Protein AF-A0A519X252-F1 (afdb_monomer)

Nearest PDB structures (foldseek):
  2byc-assembly2_B  TM=5.981E-01  e=2.303E-06  Cereibacter sphaeroides
  8qpe-assembly1_J  TM=6.336E-01  e=3.951E-04  Homo sapiens
  2ril-assembly1_A-2  TM=4.064E-01  e=1.631E-01  Shewanella loihica PV-4
  2dcl-assembly1_B-2  TM=4.138E-01  e=1.737E-01  Pyrococcus horikoshii
  1o51-assembly1_A  TM=5.390E-01  e=8.337E-01  Thermotoga maritima

Sequence (147 aa):
MLYYTVYLSDASSALNQEKNDILLDQLRLGDQGHDLSGMIACIKGVSIKGLKGLCIQVIEGPKYAVQEAITILELDPYRECEWIYSGETVFRNFSGLNSAYEYINLDVYPALGQIFELNLEALKLNPGLGAKVLISFLKKFLKDADR

Mean predicted aligned error: 7.27 Å

Solvent-accessible surface area (backbone atoms only — not comparable to full-atom values): 8256 Å² total; per-residue (Å²): 107,44,21,35,37,29,34,35,31,71,30,39,70,46,72,75,43,99,44,58,57,76,63,51,58,51,55,51,59,34,68,67,75,55,66,36,24,20,40,36,40,37,38,49,46,78,50,98,92,40,76,42,23,41,29,44,39,37,43,30,21,40,44,67,50,47,51,50,52,48,52,59,52,70,66,38,91,89,52,61,71,50,78,39,33,73,47,77,46,96,73,69,94,39,72,94,28,50,62,40,80,43,80,47,56,31,92,82,41,59,83,57,61,60,63,84,67,59,60,61,67,64,27,53,74,40,24,74,59,35,38,51,53,52,51,58,54,56,60,67,70,57,79,70,79,89,119

Secondary structure (DSSP, 8-state):
-EEEEEEEEE-TTTTTSS-THHHHHHHHHHHTSS--EEEEEEEEEEETTEEEEEEEEEEEEEHHHHHHHHHHHHT-TT--EEEEEEEE-SS-SSTT-S-EEEEEETTT-GGGGGGGG--HHHHHHSHHHHHHHHHHHHHTTGGGTT-

Foldseek 3Di:
DKKKWKKKWWCQVVVVDVDCVVVVVQLVLLVPPQQKAWEKEKEWDADPVGTTIMMIIMIMHDPVSNVVVVVVQVPPPVIDMGTLDITDDPDDLGPPHSYHYHYDYCVVVVVCPCVVVDPSVVSNVPSVVVVVVSSVVRVVVCVPVPD

pLDDT: mean 78.24, std 14.82, range [32.22, 95.19]

Structure (mmCIF, N/CA/C/O backbone):
data_AF-A0A519X252-F1
#
_entry.id   AF-A0A519X252-F1
#
loop_
_atom_site.group_PDB
_atom_site.id
_atom_site.type_symbol
_atom_site.label_atom_id
_atom_site.label_alt_id
_atom_site.label_comp_id
_atom_site.label_asym_id
_atom_site.label_entity_id
_atom_site.label_seq_id
_atom_site.pdbx_PDB_ins_code
_atom_site.Cartn_x
_atom_site.Cartn_y
_atom_site.Cartn_z
_atom_site.occupancy
_atom_site.B_iso_or_equiv
_atom_site.auth_seq_id
_atom_site.auth_comp_id
_atom_site.auth_asym_id
_atom_site.auth_atom_id
_atom_site.pdbx_PDB_model_num
ATOM 1 N N . MET A 1 1 ? 14.451 -4.228 -14.517 1.00 85.94 1 MET A N 1
ATOM 2 C CA . MET A 1 1 ? 14.395 -5.010 -13.264 1.00 85.94 1 MET A CA 1
ATOM 3 C C . MET A 1 1 ? 13.110 -4.663 -12.546 1.00 85.94 1 MET A C 1
ATOM 5 O O . MET A 1 1 ? 12.808 -3.475 -12.439 1.00 85.94 1 MET A O 1
ATOM 9 N N . LEU A 1 2 ? 12.349 -5.680 -12.150 1.00 93.56 2 LEU A N 1
ATOM 10 C CA . LEU A 1 2 ? 11.051 -5.506 -11.512 1.00 93.56 2 LEU A CA 1
ATOM 11 C C . LEU A 1 2 ? 11.239 -5.244 -10.011 1.00 93.56 2 LEU A C 1
ATOM 13 O O . LEU A 1 2 ? 12.122 -5.810 -9.364 1.00 93.56 2 LEU A O 1
ATOM 17 N N . TYR A 1 3 ? 10.429 -4.340 -9.488 1.00 94.69 3 TYR A N 1
ATOM 18 C CA . TYR A 1 3 ? 10.493 -3.838 -8.127 1.00 94.69 3 TYR A CA 1
ATOM 19 C C . TYR A 1 3 ? 9.072 -3.685 -7.605 1.00 94.69 3 TYR A C 1
ATOM 21 O O . TYR A 1 3 ? 8.133 -3.523 -8.387 1.00 94.69 3 TYR A O 1
ATOM 29 N N . TYR A 1 4 ? 8.909 -3.730 -6.293 1.00 94.56 4 TYR A N 1
ATOM 30 C CA . TYR A 1 4 ? 7.643 -3.382 -5.677 1.00 94.56 4 TYR A CA 1
ATOM 31 C C . TYR A 1 4 ? 7.849 -2.708 -4.333 1.00 94.56 4 TYR A C 1
ATOM 33 O O . TYR A 1 4 ? 8.884 -2.877 -3.683 1.00 94.56 4 TYR A O 1
ATOM 41 N N . THR A 1 5 ? 6.836 -1.960 -3.926 1.00 94.50 5 THR A N 1
ATOM 42 C CA . THR A 1 5 ? 6.738 -1.382 -2.594 1.00 94.50 5 THR A CA 1
ATOM 43 C C . THR A 1 5 ? 5.381 -1.687 -1.978 1.00 94.50 5 THR A C 1
ATOM 45 O O . THR A 1 5 ? 4.387 -1.834 -2.691 1.00 94.50 5 THR A O 1
ATOM 48 N N . VAL A 1 6 ? 5.360 -1.818 -0.654 1.00 94.56 6 VAL A N 1
ATOM 49 C CA . VAL A 1 6 ? 4.164 -1.988 0.168 1.00 94.56 6 VAL A CA 1
ATOM 50 C C . VAL A 1 6 ? 4.201 -0.954 1.279 1.00 94.56 6 VAL A C 1
ATOM 52 O O . VAL A 1 6 ? 5.195 -0.861 2.007 1.00 94.56 6 VAL A O 1
ATOM 55 N N . TYR A 1 7 ? 3.110 -0.219 1.446 1.00 91.50 7 TYR A N 1
ATOM 56 C CA . TYR A 1 7 ? 2.978 0.768 2.509 1.00 91.50 7 TYR A CA 1
ATOM 57 C C . TYR A 1 7 ? 1.543 0.867 3.017 1.00 91.50 7 TYR A C 1
ATOM 59 O O . TYR A 1 7 ? 0.596 0.414 2.364 1.00 91.50 7 TYR A O 1
ATOM 67 N N . LEU A 1 8 ? 1.401 1.448 4.205 1.00 89.81 8 LEU A N 1
ATOM 68 C CA . LEU A 1 8 ? 0.113 1.860 4.746 1.00 89.81 8 LEU A CA 1
ATOM 69 C C . LEU A 1 8 ? 0.032 3.380 4.785 1.00 89.81 8 LEU A C 1
ATOM 71 O O . LEU A 1 8 ? 1.052 4.047 4.922 1.00 89.81 8 LEU A O 1
ATOM 75 N N . SER A 1 9 ? -1.171 3.927 4.705 1.00 85.56 9 SER A N 1
ATOM 76 C CA . SER A 1 9 ? -1.396 5.352 4.933 1.00 85.56 9 SER A CA 1
ATOM 77 C C . SER A 1 9 ? -2.653 5.577 5.758 1.00 85.56 9 SER A C 1
ATOM 79 O O . SER A 1 9 ? -3.639 4.842 5.622 1.00 85.56 9 SER A O 1
ATOM 81 N N . ASP A 1 10 ? -2.626 6.606 6.603 1.00 80.75 10 ASP A N 1
ATOM 82 C CA . ASP A 1 10 ? -3.821 7.055 7.311 1.00 80.75 10 ASP A CA 1
ATOM 83 C C . ASP A 1 10 ? -4.794 7.688 6.299 1.00 80.75 10 ASP A C 1
ATOM 85 O O . ASP A 1 10 ? -4.426 8.556 5.508 1.00 80.75 10 ASP A O 1
ATOM 89 N N . ALA A 1 11 ? -6.039 7.215 6.293 1.00 75.06 11 ALA A N 1
ATOM 90 C CA . ALA A 1 11 ? -7.108 7.745 5.446 1.00 75.06 11 ALA A CA 1
ATOM 91 C C . ALA A 1 11 ? -8.194 8.475 6.250 1.00 75.06 11 ALA A C 1
ATOM 93 O O . ALA A 1 11 ? -9.191 8.920 5.693 1.00 75.06 11 ALA A O 1
ATOM 94 N N . SER A 1 12 ? -8.037 8.609 7.564 1.00 73.81 12 SER A N 1
ATOM 95 C CA . SER A 1 12 ? -9.026 9.185 8.481 1.00 73.81 12 SER A CA 1
ATOM 96 C C . SER A 1 12 ? -9.396 10.622 8.103 1.00 73.81 12 SER A C 1
ATOM 98 O O . SER A 1 12 ? -10.569 10.990 8.169 1.00 73.81 12 SER A O 1
ATOM 100 N N . SER A 1 13 ? -8.424 11.426 7.660 1.00 64.19 13 SER A N 1
ATOM 101 C CA . SER A 1 13 ? -8.645 12.798 7.178 1.00 64.19 13 SER A CA 1
ATOM 102 C C . SER A 1 13 ? -9.421 12.827 5.854 1.00 64.19 13 SER A C 1
ATOM 104 O O . SER A 1 13 ? -10.398 13.568 5.731 1.00 64.19 13 SER A O 1
ATOM 106 N N . ALA A 1 14 ? -9.046 11.971 4.901 1.00 60.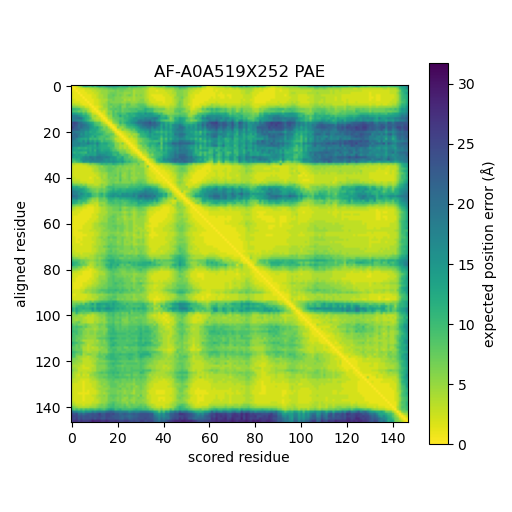78 14 ALA A N 1
ATOM 107 C CA . ALA A 1 14 ? -9.702 11.832 3.601 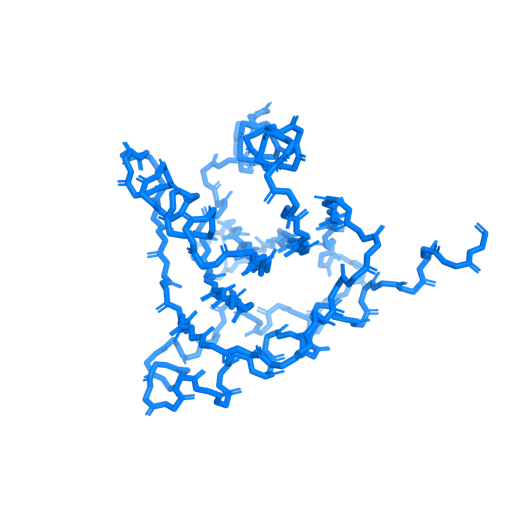1.00 60.78 14 ALA A CA 1
ATOM 108 C C . ALA A 1 14 ? -11.119 11.243 3.692 1.00 60.78 14 ALA A C 1
ATOM 110 O O . ALA A 1 14 ? -11.939 11.490 2.821 1.00 60.78 14 ALA A O 1
ATOM 111 N N . LEU A 1 15 ? -11.437 10.501 4.756 1.00 60.00 15 LEU A N 1
ATOM 112 C CA . LEU A 1 15 ? -12.774 9.946 4.997 1.00 60.00 15 LEU A CA 1
ATOM 113 C C . LEU A 1 15 ? -13.740 10.929 5.684 1.00 60.00 15 LEU A C 1
ATOM 115 O O . LEU A 1 15 ? -14.940 10.642 5.742 1.00 60.00 15 LEU A O 1
ATOM 119 N N . ASN A 1 16 ? -13.222 12.039 6.227 1.00 54.59 16 A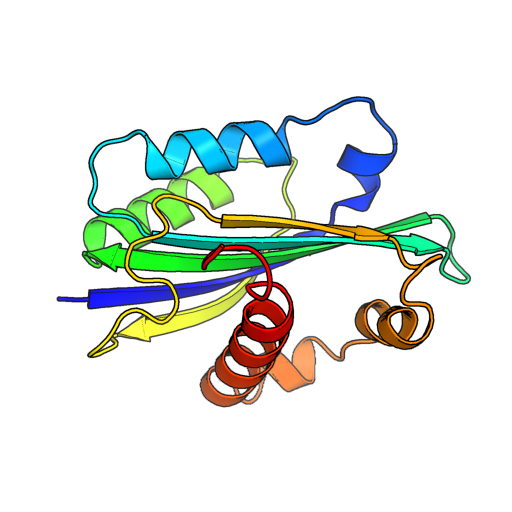SN A N 1
ATOM 120 C CA . ASN A 1 16 ? -13.994 13.110 6.870 1.00 54.59 16 ASN A CA 1
ATOM 121 C C . ASN A 1 16 ? -14.355 14.256 5.914 1.00 54.59 16 ASN A C 1
ATOM 123 O O . ASN A 1 16 ? -15.284 15.012 6.187 1.00 54.59 16 ASN A O 1
ATOM 127 N N . GLN A 1 17 ? -13.629 14.401 4.810 1.00 46.94 17 GLN A N 1
ATOM 128 C CA . GLN A 1 17 ? -13.984 15.305 3.718 1.00 46.94 17 GLN A CA 1
ATOM 129 C C . GLN A 1 17 ? -14.502 14.452 2.552 1.00 46.94 17 GLN A C 1
ATOM 131 O O . GLN A 1 17 ? -14.079 13.313 2.403 1.00 46.94 17 GLN A O 1
ATOM 136 N N . GLU A 1 18 ? -15.367 14.972 1.679 1.00 46.28 18 GLU A N 1
ATOM 137 C CA . GLU A 1 18 ? -15.673 14.358 0.365 1.00 46.28 18 GLU A CA 1
ATOM 138 C C . GLU A 1 18 ? -14.438 14.342 -0.572 1.00 46.28 18 GLU A C 1
ATOM 140 O O . GLU A 1 18 ? -14.542 14.466 -1.790 1.00 46.28 18 GLU A O 1
ATOM 145 N N . LYS A 1 19 ? -13.228 14.245 -0.018 1.00 45.12 19 LYS A N 1
ATOM 146 C CA . LYS A 1 19 ? -11.975 14.271 -0.750 1.00 45.12 19 LYS A CA 1
ATOM 147 C C . LYS A 1 19 ? -11.548 12.854 -1.064 1.00 45.12 19 LYS A C 1
ATOM 149 O O . LYS A 1 19 ? -10.698 12.256 -0.410 1.00 45.12 19 LYS A O 1
ATOM 154 N N . ASN A 1 20 ? -12.080 12.405 -2.191 1.00 50.88 20 ASN A N 1
ATOM 155 C CA . ASN A 1 20 ? -11.519 11.379 -3.062 1.00 50.88 20 ASN A CA 1
ATOM 156 C C . ASN A 1 20 ? -10.085 11.700 -3.555 1.00 50.88 20 ASN A C 1
ATOM 158 O O . ASN A 1 20 ? -9.640 11.095 -4.519 1.00 50.88 20 ASN A O 1
ATOM 162 N N . ASP A 1 21 ? -9.335 12.624 -2.952 1.00 50.78 21 ASP A N 1
ATOM 163 C CA . ASP A 1 21 ? -8.047 13.084 -3.487 1.00 50.78 21 ASP A CA 1
ATOM 164 C C . ASP A 1 21 ? -6.958 11.998 -3.367 1.00 50.78 21 ASP A C 1
ATOM 166 O O . ASP A 1 21 ? -6.217 11.767 -4.319 1.00 50.78 21 ASP A O 1
ATOM 170 N N . ILE A 1 22 ? -6.946 11.209 -2.277 1.00 52.19 22 ILE A N 1
ATOM 171 C CA . ILE A 1 22 ? -6.081 10.010 -2.165 1.00 52.19 22 ILE A CA 1
ATOM 172 C C . ILE A 1 22 ? -6.414 8.988 -3.265 1.00 52.19 22 ILE A C 1
ATOM 174 O O . ILE A 1 22 ? -5.519 8.383 -3.853 1.00 52.19 22 ILE A O 1
ATOM 178 N N . LEU A 1 23 ? -7.711 8.846 -3.540 1.00 53.62 23 LEU A N 1
ATOM 179 C CA . LEU A 1 23 ? -8.330 7.970 -4.535 1.00 53.62 23 LEU A CA 1
ATOM 180 C C . LEU A 1 23 ? -7.982 8.394 -5.980 1.00 53.62 23 LEU A C 1
ATOM 182 O O . LEU A 1 23 ? -7.723 7.552 -6.837 1.00 53.62 23 LEU A O 1
ATOM 186 N N . LEU A 1 24 ? -7.942 9.703 -6.241 1.00 53.47 24 LEU A N 1
ATOM 187 C CA . LEU A 1 24 ? -7.686 10.304 -7.553 1.00 53.47 24 LEU A CA 1
ATOM 188 C C . LEU A 1 24 ? -6.196 10.326 -7.913 1.00 53.47 24 LEU A C 1
ATOM 190 O O . LEU A 1 24 ? -5.855 10.118 -9.077 1.00 53.47 24 LEU A O 1
ATOM 194 N N . ASP A 1 25 ? -5.299 10.509 -6.944 1.00 56.09 25 ASP A N 1
ATOM 195 C CA . ASP A 1 25 ? -3.853 10.484 -7.203 1.00 56.09 25 ASP A CA 1
ATOM 196 C C . ASP A 1 25 ? -3.311 9.076 -7.497 1.00 56.09 25 ASP A C 1
ATOM 198 O O . ASP A 1 25 ? -2.272 8.923 -8.136 1.00 56.09 25 ASP A O 1
ATOM 202 N N . GLN A 1 26 ? -4.042 8.028 -7.114 1.00 53.00 26 GLN A N 1
ATOM 203 C CA . GLN A 1 26 ? -3.659 6.634 -7.367 1.00 53.00 26 GLN A CA 1
ATOM 204 C C . GLN A 1 26 ? -4.005 6.160 -8.775 1.00 53.00 26 GLN A C 1
ATOM 206 O O . GLN A 1 26 ? -3.197 5.469 -9.389 1.00 53.00 26 GLN A O 1
ATOM 211 N N . LEU A 1 27 ? -5.146 6.601 -9.314 1.00 51.97 27 LEU A N 1
ATOM 212 C CA . LEU A 1 27 ? -5.481 6.417 -10.729 1.00 51.97 27 LEU A CA 1
ATOM 213 C C . LEU A 1 27 ? -4.444 7.113 -11.629 1.00 51.97 27 LEU A C 1
ATOM 215 O O . LEU A 1 27 ? -4.013 6.557 -12.636 1.00 51.97 27 LEU A O 1
ATOM 219 N N . ARG A 1 28 ? -3.951 8.286 -11.204 1.00 56.16 28 ARG A N 1
ATOM 220 C CA . ARG A 1 28 ? -2.945 9.063 -11.945 1.00 56.16 28 ARG A CA 1
ATOM 221 C C . ARG A 1 28 ? -1.584 8.373 -12.061 1.00 56.16 28 ARG A C 1
ATOM 223 O O . ARG A 1 28 ? -0.923 8.567 -13.076 1.00 56.16 28 ARG A O 1
ATOM 230 N N . LEU A 1 29 ? -1.156 7.578 -11.072 1.00 58.97 29 LEU A N 1
ATOM 231 C CA . LEU A 1 29 ? 0.111 6.830 -11.148 1.00 58.97 29 LEU A CA 1
ATOM 232 C C . LEU A 1 29 ? 0.051 5.697 -12.190 1.00 58.97 29 LEU A C 1
ATOM 234 O O . LEU A 1 29 ? 1.038 5.458 -12.884 1.00 58.97 29 LEU A O 1
ATOM 238 N N . GLY A 1 30 ? -1.102 5.034 -12.337 1.00 51.31 30 GLY A N 1
ATOM 239 C CA . GLY A 1 30 ? -1.332 4.024 -13.379 1.00 51.31 30 GLY A CA 1
ATOM 240 C C . GLY A 1 30 ? -1.433 4.613 -14.793 1.00 51.31 30 GLY A C 1
ATOM 241 O O . GLY A 1 30 ? -0.998 3.983 -15.757 1.00 51.31 30 GLY A O 1
ATOM 242 N N . ASP A 1 31 ? -1.933 5.845 -14.916 1.00 54.19 31 ASP A N 1
ATOM 243 C CA . ASP A 1 31 ? -2.162 6.521 -16.202 1.00 54.19 31 ASP A CA 1
ATOM 244 C C . ASP A 1 31 ? -0.896 7.129 -16.841 1.00 54.19 31 ASP A C 1
ATOM 246 O O . ASP A 1 31 ? -0.914 7.509 -18.012 1.00 54.19 31 ASP A O 1
ATOM 250 N N . GLN A 1 32 ? 0.233 7.195 -16.124 1.00 56.75 32 GLN A N 1
ATOM 251 C CA . GLN A 1 32 ? 1.470 7.822 -16.626 1.00 56.75 32 GLN A CA 1
ATOM 252 C C . GLN A 1 32 ? 2.282 6.942 -17.602 1.00 56.75 32 GLN A C 1
ATOM 254 O O . GLN A 1 32 ? 3.413 7.269 -17.949 1.00 56.75 32 GLN A O 1
ATOM 259 N N . GLY A 1 33 ? 1.743 5.811 -18.072 1.00 58.28 33 GLY A N 1
ATOM 260 C CA . GLY A 1 33 ? 2.397 4.981 -19.097 1.00 58.28 33 GLY A CA 1
ATOM 261 C C . GLY 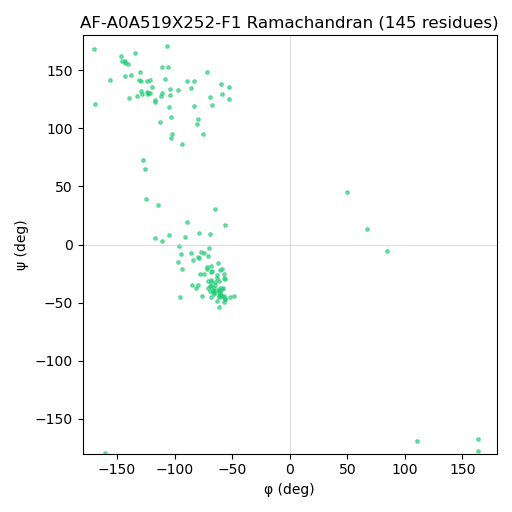A 1 33 ? 3.692 4.288 -18.644 1.00 58.28 33 GLY A C 1
ATOM 262 O O . GLY A 1 33 ? 4.429 3.753 -19.471 1.00 58.28 33 GLY A O 1
ATOM 263 N N . HIS A 1 34 ? 3.976 4.262 -17.339 1.00 67.75 34 HIS A N 1
ATOM 264 C CA . HIS A 1 34 ? 5.226 3.751 -16.767 1.00 67.75 34 HIS A CA 1
ATOM 265 C C . HIS A 1 34 ? 5.225 2.246 -16.430 1.00 67.75 34 HIS A C 1
ATOM 267 O O . HIS A 1 34 ? 6.077 1.791 -15.667 1.00 67.75 34 HIS A O 1
ATOM 273 N N . ASP A 1 35 ? 4.307 1.460 -17.010 1.00 83.44 35 ASP A N 1
ATOM 274 C CA . ASP A 1 35 ? 4.146 0.021 -16.721 1.00 83.44 35 ASP A CA 1
ATOM 275 C C . ASP A 1 35 ? 4.069 -0.243 -15.200 1.00 83.44 35 ASP A C 1
ATOM 277 O O . ASP A 1 35 ? 4.739 -1.116 -14.636 1.00 83.44 35 ASP A O 1
ATOM 281 N N . LEU A 1 36 ? 3.284 0.576 -14.500 1.00 86.75 36 LEU A N 1
ATOM 282 C CA . LEU A 1 36 ? 2.968 0.370 -13.093 1.00 86.75 36 LEU A CA 1
ATOM 283 C C . LEU A 1 36 ? 1.716 -0.499 -12.980 1.00 86.75 36 LEU A C 1
ATOM 285 O O . LEU A 1 36 ? 0.770 -0.374 -13.750 1.00 86.75 36 LEU A O 1
ATOM 289 N N . SER A 1 37 ? 1.731 -1.399 -12.009 1.00 87.75 37 SER A N 1
ATOM 290 C CA . SER A 1 37 ? 0.569 -2.173 -11.595 1.00 87.75 37 SER A CA 1
ATOM 291 C C . SER A 1 37 ? 0.492 -2.167 -10.083 1.00 87.75 37 SER A C 1
ATOM 293 O O . SER A 1 37 ? 1.467 -1.853 -9.399 1.00 87.75 37 SER A O 1
ATOM 295 N N . GLY A 1 38 ? -0.645 -2.553 -9.532 1.00 88.12 38 GLY A N 1
ATOM 296 C CA . GLY A 1 38 ? -0.772 -2.570 -8.089 1.00 88.12 38 GLY A CA 1
ATOM 297 C C . GLY A 1 38 ? -2.201 -2.637 -7.624 1.00 88.12 38 GLY A C 1
ATOM 298 O O . GLY A 1 38 ? -3.146 -2.706 -8.411 1.00 88.12 38 GLY A O 1
ATOM 299 N N . MET A 1 39 ? -2.333 -2.606 -6.309 1.00 87.31 39 MET A N 1
ATOM 300 C CA . MET A 1 39 ? -3.624 -2.599 -5.659 1.00 87.31 39 MET A CA 1
ATOM 301 C C . MET A 1 39 ? -3.575 -1.720 -4.429 1.00 87.31 39 MET A C 1
ATOM 303 O O . MET A 1 39 ? -2.586 -1.703 -3.693 1.00 87.31 39 MET A O 1
ATOM 307 N N . ILE A 1 40 ? -4.688 -1.056 -4.183 1.00 86.19 40 ILE A N 1
ATOM 308 C CA . ILE A 1 40 ? -4.981 -0.434 -2.914 1.00 86.19 40 ILE A CA 1
ATOM 309 C C . ILE A 1 40 ? -6.300 -0.954 -2.362 1.00 86.19 40 ILE A C 1
ATOM 311 O O . ILE A 1 40 ? -7.270 -1.133 -3.094 1.00 86.19 40 ILE A O 1
ATOM 315 N N . ALA A 1 41 ? -6.334 -1.157 -1.050 1.00 86.06 41 ALA A N 1
ATOM 316 C CA . ALA A 1 41 ? -7.580 -1.292 -0.320 1.00 86.06 41 ALA A CA 1
ATOM 317 C C . ALA A 1 41 ? -7.646 -0.255 0.798 1.00 86.06 41 ALA A C 1
ATOM 319 O O . ALA A 1 41 ? -6.714 -0.150 1.598 1.00 86.06 41 ALA A O 1
ATOM 320 N N . CYS A 1 42 ? -8.754 0.477 0.868 1.00 85.00 42 CYS A N 1
ATOM 321 C CA . CYS A 1 42 ? -9.025 1.446 1.923 1.00 85.00 42 CYS A CA 1
ATOM 322 C C . CYS A 1 42 ? -10.167 0.957 2.812 1.00 85.00 42 CYS A C 1
ATOM 324 O O . CYS A 1 42 ? -11.231 0.564 2.338 1.00 85.00 42 CYS A O 1
ATOM 326 N N . ILE A 1 43 ? -9.935 0.989 4.120 1.00 84.50 43 ILE A N 1
ATOM 327 C CA . ILE A 1 43 ? -10.816 0.445 5.149 1.00 84.50 43 ILE A CA 1
ATOM 328 C C . ILE A 1 43 ? -11.277 1.603 6.023 1.00 84.50 43 ILE A C 1
ATOM 330 O O . ILE A 1 43 ? -10.453 2.305 6.616 1.00 84.50 43 ILE A O 1
ATOM 334 N N . LYS A 1 44 ? -12.595 1.793 6.120 1.00 79.44 44 LYS A N 1
ATOM 335 C CA . LYS A 1 44 ? -13.214 2.775 7.019 1.00 79.44 44 LYS A CA 1
ATOM 336 C C . LYS A 1 44 ? -13.817 2.067 8.218 1.00 79.44 44 LYS A C 1
ATOM 338 O O . LYS A 1 44 ? -14.557 1.101 8.060 1.00 79.44 44 LYS A O 1
ATOM 343 N N . GLY A 1 45 ? -13.568 2.598 9.408 1.00 72.81 45 GLY A N 1
ATOM 344 C CA . GLY A 1 45 ? -14.170 2.070 10.620 1.00 72.81 45 GLY A CA 1
ATOM 345 C C . GLY A 1 45 ? -14.166 3.021 11.794 1.00 72.81 45 GLY A C 1
ATOM 346 O O . GLY A 1 45 ? -13.680 4.145 11.717 1.00 72.81 45 GLY A O 1
ATOM 347 N N . VAL A 1 46 ? -14.701 2.540 12.909 1.00 67.12 46 VAL A N 1
ATOM 348 C CA . VAL A 1 46 ? -14.728 3.267 14.176 1.00 67.12 46 VAL A CA 1
ATOM 349 C C . VAL A 1 46 ? -13.802 2.549 15.151 1.00 67.12 46 VAL A C 1
ATOM 351 O O . VAL A 1 46 ? -13.910 1.344 15.350 1.00 67.12 46 VAL A O 1
ATOM 354 N N . SER A 1 47 ? -12.877 3.291 15.749 1.00 65.19 47 SER A N 1
ATOM 355 C CA . SER A 1 47 ? -12.052 2.837 16.869 1.00 65.19 47 SER A CA 1
ATOM 356 C C . SER A 1 47 ? -12.505 3.509 18.166 1.00 65.19 47 SER A C 1
ATOM 358 O O . SER A 1 47 ? -13.255 4.484 18.139 1.00 65.19 47 SER A O 1
ATOM 360 N N . ILE A 1 48 ? -11.977 3.065 19.312 1.00 59.47 48 ILE A N 1
ATOM 361 C CA . ILE A 1 48 ? -12.233 3.703 20.620 1.00 59.47 48 ILE A CA 1
ATOM 362 C C . ILE A 1 48 ? -11.827 5.192 20.612 1.00 59.47 48 ILE A C 1
ATOM 364 O O . ILE A 1 48 ? -12.385 5.997 21.351 1.00 59.47 48 ILE A O 1
ATOM 368 N N . LYS A 1 49 ? -10.880 5.579 19.745 1.00 62.19 49 LYS A N 1
ATOM 369 C CA . LYS A 1 49 ? -10.401 6.960 19.584 1.00 62.19 49 LYS A CA 1
ATOM 370 C C . LYS A 1 49 ? -11.169 7.766 18.519 1.00 62.19 49 LYS A C 1
ATOM 372 O O . LYS A 1 49 ? -10.762 8.881 18.219 1.00 62.19 49 LYS A O 1
ATOM 377 N N . GLY A 1 50 ? -12.248 7.222 17.950 1.00 68.31 50 GLY A N 1
ATOM 378 C CA . GLY A 1 50 ? -13.036 7.852 16.885 1.00 68.31 50 GLY A CA 1
ATOM 379 C C . GLY A 1 50 ? -12.905 7.152 15.530 1.00 68.31 50 GLY A C 1
ATOM 380 O O . GLY A 1 50 ? -12.375 6.038 15.442 1.00 68.31 50 GLY A O 1
ATOM 381 N N . LEU A 1 51 ? -13.417 7.803 14.479 1.00 67.31 51 LEU A N 1
ATOM 382 C CA . LEU A 1 51 ? -13.352 7.313 13.100 1.00 67.31 51 LEU A CA 1
ATOM 383 C C . LEU A 1 51 ? -11.889 7.122 12.673 1.00 67.31 51 LEU A C 1
ATOM 385 O O . LEU A 1 51 ? -11.080 8.035 12.819 1.00 67.31 51 LEU A O 1
ATOM 389 N N . LYS A 1 52 ? -11.576 5.943 12.136 1.00 77.44 52 LYS A N 1
ATOM 390 C CA . LYS A 1 52 ? -10.279 5.609 11.554 1.00 77.44 52 LYS A CA 1
ATOM 391 C C . LYS A 1 52 ? -10.419 5.192 10.098 1.00 77.44 52 LYS A C 1
ATOM 393 O O . LYS A 1 52 ? -11.345 4.470 9.723 1.00 77.44 52 LYS A O 1
ATOM 398 N N . GLY A 1 53 ? -9.453 5.626 9.304 1.00 80.81 53 GLY A N 1
ATOM 399 C CA . GLY A 1 53 ? -9.206 5.167 7.951 1.00 80.81 53 GLY A CA 1
ATOM 400 C C . GLY A 1 53 ? -7.818 4.573 7.839 1.00 80.81 53 GLY A C 1
ATOM 401 O O . GLY A 1 53 ? -6.856 5.162 8.320 1.00 80.81 53 GLY A O 1
ATOM 402 N N . LEU A 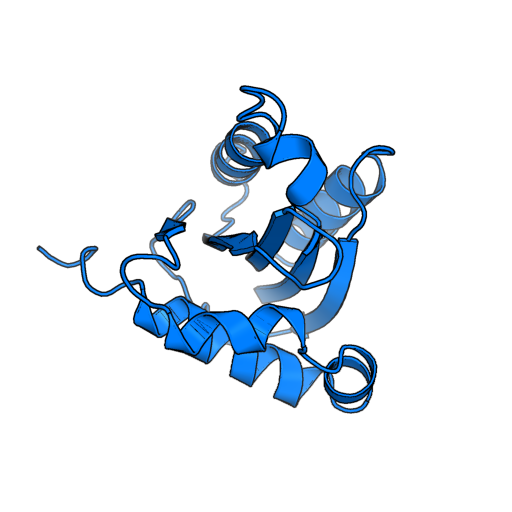1 54 ? -7.713 3.431 7.175 1.00 86.06 54 LEU A N 1
ATOM 403 C CA . LEU A 1 54 ? -6.433 2.823 6.841 1.00 86.06 54 LEU A CA 1
ATOM 404 C C . LEU A 1 54 ? -6.470 2.414 5.381 1.00 86.06 54 LEU A C 1
ATOM 406 O O . LEU A 1 54 ? -7.375 1.683 4.982 1.00 86.06 54 LEU A O 1
ATOM 410 N N . CYS A 1 55 ? -5.480 2.834 4.608 1.00 86.75 55 CYS A N 1
ATOM 411 C CA . CYS A 1 55 ? -5.249 2.262 3.294 1.00 86.75 55 CYS A CA 1
ATOM 412 C C . CYS A 1 55 ? -3.986 1.404 3.301 1.00 86.75 55 CYS A C 1
ATOM 414 O O . CYS A 1 55 ? -2.998 1.737 3.951 1.00 86.75 55 CYS A O 1
ATOM 416 N N . ILE A 1 56 ? -4.034 0.294 2.571 1.00 89.88 56 ILE A N 1
ATOM 417 C CA . ILE A 1 56 ? -2.898 -0.589 2.306 1.00 89.88 56 ILE A CA 1
ATOM 418 C C . ILE A 1 56 ? -2.673 -0.564 0.807 1.00 89.88 56 ILE A C 1
ATOM 420 O O . ILE A 1 56 ? -3.595 -0.886 0.057 1.00 89.88 56 ILE A O 1
ATOM 424 N N . GLN A 1 57 ? -1.464 -0.221 0.376 1.00 89.25 57 GLN A N 1
ATOM 425 C CA . GLN A 1 57 ? -1.149 -0.083 -1.037 1.00 89.25 57 GLN A CA 1
ATOM 426 C C . GLN A 1 57 ? 0.099 -0.872 -1.423 1.00 89.25 57 GLN A C 1
ATOM 428 O O . GLN A 1 57 ? 1.087 -0.927 -0.688 1.00 89.25 57 GLN A O 1
ATOM 433 N N . VAL A 1 58 ? 0.032 -1.477 -2.608 1.00 92.25 58 VAL A N 1
ATOM 434 C CA . VAL A 1 58 ? 1.143 -2.138 -3.288 1.00 92.25 58 VAL A CA 1
ATOM 435 C C . VAL A 1 58 ? 1.314 -1.500 -4.657 1.00 92.25 58 VAL A C 1
ATOM 437 O O . VAL A 1 58 ? 0.344 -1.391 -5.405 1.00 92.25 58 VAL A O 1
ATOM 440 N N . ILE A 1 59 ? 2.545 -1.114 -4.987 1.00 90.69 59 ILE A N 1
ATOM 441 C CA . ILE A 1 59 ? 2.930 -0.607 -6.309 1.00 90.69 59 ILE A CA 1
ATOM 442 C C . ILE A 1 59 ? 4.034 -1.511 -6.842 1.00 90.69 59 ILE A C 1
ATOM 444 O O . ILE A 1 59 ? 5.009 -1.776 -6.143 1.00 90.69 59 ILE A O 1
ATOM 448 N N . GLU A 1 60 ? 3.885 -1.984 -8.072 1.00 91.56 60 GLU A N 1
ATOM 449 C CA . GLU A 1 60 ? 4.792 -2.909 -8.739 1.00 91.56 60 GLU A CA 1
ATOM 450 C C . GLU A 1 60 ? 5.139 -2.378 -10.127 1.00 91.56 60 GLU A C 1
ATOM 452 O O . GLU A 1 60 ? 4.285 -1.856 -10.840 1.00 91.56 60 GLU A O 1
ATOM 457 N N . GLY A 1 61 ? 6.388 -2.539 -10.545 1.00 92.00 61 GLY A N 1
ATOM 458 C CA . GLY A 1 61 ? 6.804 -2.110 -11.873 1.00 92.00 61 GLY A CA 1
ATOM 459 C C . GLY A 1 61 ? 8.309 -2.012 -12.042 1.00 92.00 61 GLY A C 1
ATOM 460 O O . GLY A 1 61 ? 9.072 -2.523 -11.212 1.00 92.00 61 GLY A O 1
ATOM 461 N N . PRO A 1 62 ? 8.773 -1.390 -13.136 1.00 92.38 62 PRO A N 1
ATOM 462 C CA . PRO A 1 62 ? 10.178 -1.061 -13.291 1.00 92.38 62 PRO A CA 1
ATOM 463 C C . PRO A 1 62 ? 10.684 -0.277 -12.076 1.00 92.38 62 PRO A C 1
ATOM 465 O O . PRO A 1 62 ? 10.029 0.656 -11.619 1.00 92.38 62 PRO A O 1
ATOM 468 N N . LYS A 1 63 ? 11.870 -0.631 -11.563 1.00 93.56 63 LYS A N 1
ATOM 469 C CA . LYS A 1 63 ? 12.446 0.002 -10.361 1.00 93.56 63 LYS A CA 1
ATOM 470 C C . LYS A 1 63 ? 12.412 1.532 -10.392 1.00 93.56 63 LYS A C 1
ATOM 472 O O . LYS A 1 63 ? 12.034 2.129 -9.393 1.00 93.56 63 LYS A O 1
ATOM 477 N N . TYR A 1 64 ? 12.766 2.142 -11.524 1.00 91.56 64 TYR A N 1
ATOM 478 C CA . TYR A 1 64 ? 12.758 3.6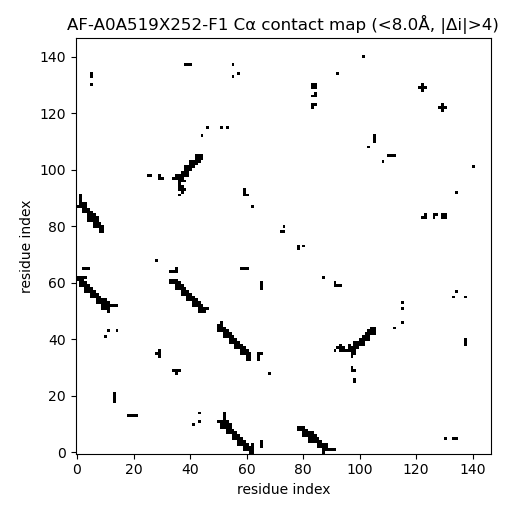00 -11.666 1.00 91.56 64 TYR A CA 1
ATOM 479 C C . TYR A 1 64 ? 11.351 4.185 -11.473 1.00 91.56 64 TYR A C 1
ATOM 481 O O . TYR A 1 64 ? 11.201 5.152 -10.742 1.00 91.56 64 TYR A O 1
ATOM 489 N N . ALA A 1 65 ? 10.326 3.552 -12.051 1.00 89.19 65 ALA A N 1
ATOM 490 C CA . ALA A 1 65 ? 8.946 4.020 -11.992 1.00 89.19 65 ALA A CA 1
ATOM 491 C C . ALA A 1 65 ? 8.367 3.882 -10.580 1.00 89.19 65 ALA A C 1
ATOM 493 O O . ALA A 1 65 ? 7.682 4.774 -10.091 1.00 89.19 65 ALA A O 1
ATOM 494 N N . VAL A 1 66 ? 8.682 2.780 -9.889 1.00 90.25 66 VAL A N 1
ATOM 495 C CA . VAL A 1 66 ? 8.263 2.598 -8.492 1.00 90.25 66 VAL A CA 1
ATOM 496 C C . VAL A 1 66 ? 8.958 3.613 -7.581 1.00 90.25 66 VAL A C 1
ATOM 498 O O . VAL A 1 66 ? 8.319 4.168 -6.697 1.00 90.25 66 VAL A O 1
ATOM 501 N N . GLN A 1 67 ? 10.248 3.888 -7.794 1.00 90.81 67 GLN A N 1
ATOM 502 C CA . GLN A 1 67 ? 10.982 4.896 -7.019 1.00 90.81 67 GLN A CA 1
ATOM 503 C C . GLN A 1 67 ? 10.458 6.314 -7.262 1.00 90.81 67 GLN A C 1
ATOM 505 O O . GLN A 1 67 ? 10.306 7.068 -6.309 1.00 90.81 67 GLN A O 1
ATOM 510 N N . GLU A 1 68 ? 10.138 6.654 -8.508 1.00 87.62 68 GLU A N 1
ATOM 511 C CA . GLU A 1 68 ? 9.506 7.926 -8.856 1.00 87.62 68 GLU A CA 1
ATOM 512 C C . GLU A 1 68 ? 8.141 8.074 -8.176 1.00 87.62 68 GLU A C 1
ATOM 514 O O . GLU A 1 68 ? 7.886 9.092 -7.536 1.00 87.62 68 GLU A O 1
ATOM 519 N N . ALA A 1 69 ? 7.307 7.028 -8.206 1.00 85.38 69 ALA A N 1
ATOM 520 C CA . ALA A 1 69 ? 6.037 7.017 -7.488 1.00 85.38 69 ALA A CA 1
ATOM 521 C C . ALA A 1 69 ? 6.233 7.246 -5.979 1.00 85.38 69 ALA A C 1
ATOM 523 O O . ALA A 1 69 ? 5.536 8.071 -5.399 1.00 85.38 69 ALA A O 1
ATOM 524 N N . ILE A 1 70 ? 7.208 6.579 -5.350 1.00 87.31 70 ILE A N 1
ATOM 525 C CA . ILE A 1 70 ? 7.549 6.799 -3.934 1.00 87.31 70 ILE A CA 1
ATOM 526 C C . ILE A 1 70 ? 7.901 8.269 -3.685 1.00 87.31 70 ILE A C 1
ATOM 528 O O . ILE A 1 70 ? 7.329 8.882 -2.791 1.00 87.31 70 ILE A O 1
ATOM 532 N N . THR A 1 71 ? 8.785 8.856 -4.498 1.00 86.31 71 TH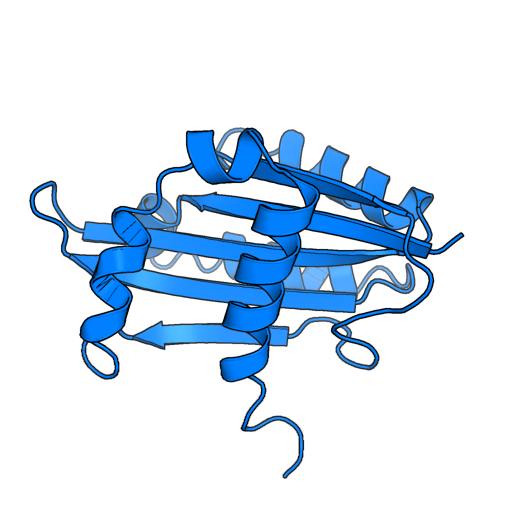R A N 1
ATOM 533 C CA . THR A 1 71 ? 9.192 10.260 -4.342 1.00 86.31 71 THR A CA 1
ATOM 534 C C . THR A 1 71 ? 8.008 11.217 -4.456 1.00 86.31 71 THR A C 1
ATOM 536 O O . THR A 1 71 ? 7.887 12.130 -3.647 1.00 86.31 71 THR A O 1
ATOM 539 N N . ILE A 1 72 ? 7.107 11.006 -5.419 1.00 82.06 72 ILE A N 1
ATOM 540 C CA . ILE A 1 72 ? 5.894 11.826 -5.564 1.00 82.06 72 ILE A CA 1
ATOM 541 C C . ILE A 1 72 ? 5.017 11.725 -4.310 1.00 82.06 72 ILE A C 1
ATOM 543 O O . ILE A 1 72 ? 4.516 12.738 -3.829 1.00 82.06 72 ILE A O 1
ATOM 547 N N . LEU A 1 73 ? 4.857 10.518 -3.764 1.00 80.25 73 LEU A N 1
ATOM 548 C CA . LEU A 1 73 ? 4.042 10.274 -2.573 1.00 80.25 73 LEU A CA 1
ATOM 549 C C . LEU A 1 73 ? 4.652 10.882 -1.303 1.00 80.25 73 LEU A C 1
ATOM 551 O O . LEU A 1 73 ? 3.912 11.366 -0.456 1.00 80.25 73 LEU A O 1
ATOM 555 N N . GLU A 1 74 ? 5.979 10.881 -1.173 1.00 82.50 74 GLU A N 1
ATOM 556 C CA . GLU A 1 74 ? 6.696 11.499 -0.046 1.00 82.50 74 GLU A CA 1
ATOM 557 C C . GLU A 1 74 ? 6.676 13.034 -0.088 1.00 82.50 74 GLU A C 1
ATOM 559 O O . GLU A 1 74 ? 6.865 13.683 0.941 1.00 82.50 74 GLU A O 1
ATOM 564 N N . LEU A 1 75 ? 6.444 13.627 -1.263 1.00 80.06 75 LEU A N 1
ATOM 565 C CA . LEU A 1 75 ? 6.315 15.076 -1.423 1.00 80.06 75 LEU A CA 1
ATOM 566 C C . LEU A 1 75 ? 4.939 15.612 -1.006 1.00 80.06 75 LEU A C 1
ATOM 568 O O . LEU A 1 75 ? 4.797 16.829 -0.900 1.00 80.06 75 LEU A O 1
ATOM 572 N N . ASP A 1 76 ? 3.945 14.749 -0.776 1.00 72.44 76 ASP A N 1
ATOM 573 C CA . ASP A 1 76 ? 2.620 15.143 -0.290 1.00 72.44 76 ASP A CA 1
ATOM 574 C C . ASP A 1 76 ? 2.656 15.359 1.238 1.00 72.44 76 ASP A C 1
ATOM 576 O O . ASP A 1 76 ? 2.653 14.391 2.004 1.00 72.44 76 ASP A O 1
ATOM 580 N N . PRO A 1 77 ? 2.662 16.617 1.726 1.00 65.31 77 PRO A N 1
ATOM 581 C CA . PRO A 1 77 ? 2.797 16.908 3.152 1.00 65.31 77 PRO A CA 1
ATOM 582 C C . PRO A 1 77 ? 1.549 16.530 3.962 1.00 65.31 77 PRO A C 1
ATOM 584 O O . PRO A 1 77 ? 1.581 16.586 5.190 1.00 65.31 77 PRO A O 1
ATOM 587 N N . TYR A 1 78 ? 0.441 16.188 3.299 1.00 66.75 78 TYR A N 1
ATOM 588 C CA . TYR A 1 78 ? -0.802 15.777 3.945 1.00 66.75 78 TYR A CA 1
ATOM 589 C C . TYR A 1 78 ? -0.937 14.255 4.047 1.00 66.75 78 TYR A C 1
ATOM 591 O O . TYR A 1 78 ? -1.931 13.768 4.592 1.00 66.75 78 TYR A O 1
ATOM 599 N N . ARG A 1 79 ? 0.048 13.506 3.535 1.00 71.38 79 ARG A N 1
ATOM 600 C CA . ARG A 1 79 ? 0.024 12.050 3.476 1.00 71.38 79 ARG A CA 1
ATOM 601 C C . ARG A 1 79 ? 1.074 11.448 4.403 1.00 71.38 79 ARG A C 1
ATOM 603 O O . ARG A 1 79 ? 2.258 11.389 4.088 1.00 71.38 79 ARG A O 1
ATOM 610 N N . GLU A 1 80 ? 0.621 10.906 5.528 1.00 76.31 80 GLU A N 1
ATOM 611 C CA . GLU A 1 80 ? 1.463 10.060 6.375 1.00 76.31 80 GLU A CA 1
ATOM 612 C C . GLU A 1 80 ? 1.526 8.644 5.781 1.00 76.31 80 GLU A C 1
ATOM 614 O O . GLU A 1 80 ? 0.536 7.906 5.791 1.00 76.31 80 GLU A O 1
ATOM 619 N N . CYS A 1 81 ? 2.688 8.287 5.223 1.00 82.94 81 CYS A N 1
ATOM 620 C CA . CYS A 1 81 ? 2.971 6.956 4.687 1.00 82.94 81 CYS A CA 1
ATOM 621 C C . CYS A 1 81 ? 3.877 6.161 5.630 1.00 82.94 81 CYS A C 1
ATOM 623 O O . CYS A 1 81 ? 4.975 6.584 5.983 1.00 82.94 81 CYS A O 1
ATOM 625 N N . GLU A 1 82 ? 3.446 4.949 5.948 1.00 89.62 82 GLU A N 1
ATOM 626 C CA . GLU A 1 82 ? 4.202 3.949 6.685 1.00 89.62 82 GLU A CA 1
ATOM 627 C C . GLU A 1 82 ? 4.727 2.892 5.712 1.00 89.62 82 GLU A C 1
ATOM 629 O O . GLU A 1 82 ? 4.057 1.902 5.400 1.00 89.62 82 GLU A O 1
ATOM 634 N N . TRP A 1 83 ? 5.940 3.117 5.204 1.00 91.19 83 TRP A N 1
ATOM 635 C CA . TRP A 1 83 ? 6.617 2.199 4.291 1.00 91.19 83 TRP A CA 1
ATOM 636 C C . TRP A 1 83 ? 6.988 0.896 5.006 1.00 91.19 83 TRP A C 1
ATOM 638 O O . TRP A 1 83 ? 7.750 0.894 5.975 1.00 91.19 83 TRP A O 1
ATOM 648 N N . ILE A 1 84 ? 6.461 -0.230 4.521 1.00 94.44 84 ILE A N 1
ATOM 649 C CA . ILE A 1 84 ? 6.707 -1.555 5.110 1.00 94.44 84 ILE A CA 1
ATOM 650 C C . ILE A 1 84 ? 7.847 -2.263 4.405 1.00 94.44 84 ILE A C 1
ATOM 652 O O . ILE A 1 84 ? 8.700 -2.863 5.054 1.00 94.44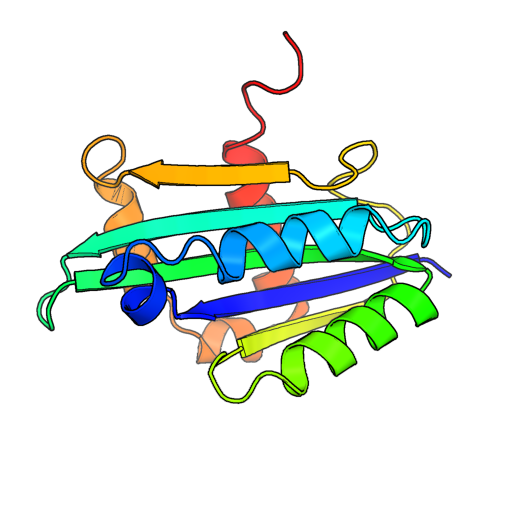 84 ILE A O 1
ATOM 656 N N . TYR A 1 85 ? 7.853 -2.228 3.076 1.00 95.19 85 TYR A N 1
ATOM 657 C CA . TYR A 1 85 ? 8.855 -2.923 2.285 1.00 95.19 85 TYR A CA 1
ATOM 658 C C . TYR A 1 85 ? 9.007 -2.283 0.918 1.00 95.19 85 TYR A C 1
ATOM 660 O O . TYR A 1 85 ? 8.013 -1.949 0.285 1.00 95.19 85 TYR A O 1
ATOM 668 N N . SER A 1 86 ? 10.245 -2.220 0.440 1.00 94.75 86 SER A N 1
ATOM 669 C CA . SER A 1 86 ? 10.581 -1.884 -0.938 1.00 94.75 86 SER A CA 1
ATOM 670 C C . SER A 1 86 ? 11.711 -2.798 -1.389 1.00 94.75 86 SER A C 1
ATOM 672 O O . SER A 1 86 ? 12.743 -2.891 -0.721 1.00 94.75 86 SER A O 1
ATOM 674 N N . GLY A 1 87 ? 11.531 -3.504 -2.502 1.00 94.56 87 GLY A N 1
ATOM 675 C CA . GLY A 1 87 ? 12.512 -4.492 -2.928 1.00 94.56 87 GLY A CA 1
ATOM 676 C C . GLY A 1 87 ? 12.295 -5.052 -4.321 1.00 94.56 87 GLY A C 1
ATOM 677 O O . GLY A 1 87 ? 11.269 -4.850 -4.969 1.00 94.56 87 GLY A O 1
ATOM 678 N N . GLU A 1 88 ? 13.317 -5.761 -4.784 1.00 94.69 88 GLU A N 1
ATOM 679 C CA . GLU A 1 88 ? 13.295 -6.449 -6.068 1.00 94.69 88 GLU A CA 1
ATOM 680 C C . GLU A 1 88 ? 12.377 -7.669 -6.012 1.00 94.69 88 GLU A C 1
ATOM 682 O O . GLU A 1 88 ? 12.228 -8.331 -4.983 1.00 94.69 88 GLU A O 1
ATOM 687 N N . THR A 1 89 ? 11.760 -7.972 -7.148 1.00 93.56 89 THR A N 1
ATOM 688 C CA . THR A 1 89 ? 10.922 -9.158 -7.313 1.00 93.56 89 THR A CA 1
ATOM 689 C C . THR A 1 89 ? 11.099 -9.727 -8.714 1.00 93.56 89 THR A C 1
ATOM 691 O O . THR A 1 89 ? 11.525 -9.040 -9.640 1.00 93.56 89 THR A O 1
ATOM 694 N N . VAL A 1 90 ? 10.774 -11.005 -8.868 1.00 92.19 90 VAL A N 1
ATOM 695 C CA . VAL A 1 90 ? 10.801 -11.716 -10.152 1.00 92.19 90 VAL A CA 1
ATOM 696 C C . VAL A 1 90 ? 9.426 -11.777 -10.825 1.00 92.19 90 VAL A C 1
ATOM 698 O O . VAL A 1 90 ? 9.352 -12.060 -12.015 1.00 92.19 90 VAL A O 1
ATOM 701 N N . PHE A 1 91 ? 8.341 -11.489 -10.097 1.00 90.88 91 PHE A N 1
ATOM 702 C CA . PHE A 1 91 ? 6.975 -11.466 -10.630 1.00 90.88 91 PHE A CA 1
ATOM 703 C C . PHE A 1 91 ? 6.138 -10.340 -10.008 1.00 90.88 91 PHE A C 1
ATOM 705 O O . PHE A 1 91 ? 6.426 -9.877 -8.901 1.00 90.88 91 PHE A O 1
ATOM 712 N N . ARG A 1 92 ? 5.091 -9.919 -10.729 1.00 90.75 92 ARG A N 1
ATOM 713 C CA . ARG A 1 92 ? 4.047 -9.000 -10.248 1.00 90.75 92 ARG A CA 1
ATOM 714 C C . ARG A 1 92 ? 2.964 -9.803 -9.526 1.00 90.75 92 ARG A C 1
ATOM 716 O O . ARG A 1 92 ? 2.533 -10.840 -10.025 1.00 90.75 92 ARG A O 1
ATOM 723 N N . ASN A 1 93 ? 2.518 -9.344 -8.364 1.00 90.81 93 ASN A N 1
ATOM 724 C CA . ASN A 1 93 ? 1.381 -9.907 -7.641 1.00 90.81 93 ASN A CA 1
ATOM 725 C C . ASN A 1 93 ? 0.037 -9.475 -8.223 1.00 90.81 93 ASN A C 1
ATOM 727 O O . ASN A 1 93 ? -0.938 -10.200 -8.034 1.00 90.81 93 ASN A O 1
ATOM 731 N N . PHE A 1 94 ? 0.006 -8.322 -8.891 1.00 88.62 94 PHE A N 1
ATOM 732 C CA . PHE A 1 94 ? -1.186 -7.667 -9.425 1.00 88.62 94 PHE A CA 1
ATOM 733 C C . PHE A 1 94 ? -1.032 -7.394 -10.933 1.00 88.62 94 PHE A C 1
ATOM 735 O O . PHE A 1 94 ? -1.399 -6.330 -11.425 1.00 88.62 94 PHE A O 1
ATOM 742 N N . SER A 1 95 ? -0.435 -8.329 -11.685 1.00 82.50 95 SER A N 1
ATOM 743 C CA . SER A 1 95 ? -0.248 -8.164 -13.136 1.00 82.50 95 SER A CA 1
ATOM 744 C C . SER A 1 95 ? -1.584 -7.986 -13.860 1.00 82.50 95 SER A C 1
ATOM 746 O O . SER A 1 95 ? -2.521 -8.729 -13.580 1.00 82.50 95 SER A O 1
ATOM 748 N N . GLY A 1 96 ? -1.649 -7.073 -14.830 1.00 71.81 96 GLY A N 1
ATOM 749 C CA . GLY A 1 96 ? -2.868 -6.809 -15.607 1.00 71.81 96 GLY A CA 1
ATOM 750 C C . GLY A 1 96 ? -3.837 -5.828 -14.944 1.00 71.81 96 GLY A C 1
ATOM 751 O O . GLY A 1 96 ? -4.804 -5.413 -15.573 1.00 71.81 96 GLY A O 1
ATOM 752 N N . LEU A 1 97 ? -3.552 -5.404 -13.710 1.00 69.25 97 LEU A N 1
ATOM 753 C CA . LEU A 1 97 ? -4.294 -4.365 -13.009 1.00 69.25 97 LEU A CA 1
ATOM 754 C C . LEU A 1 97 ? -3.473 -3.073 -13.070 1.00 69.25 97 LEU A C 1
ATOM 756 O O . LEU A 1 97 ? -2.582 -2.866 -12.244 1.00 69.25 97 LEU A O 1
ATOM 760 N N . ASN A 1 98 ? -3.758 -2.212 -14.057 1.00 64.62 98 ASN A N 1
ATOM 761 C CA . ASN A 1 98 ? -3.106 -0.895 -14.182 1.00 64.62 98 ASN A CA 1
ATOM 762 C C . ASN A 1 98 ? -3.282 -0.064 -12.900 1.00 64.62 98 ASN A C 1
ATOM 764 O O . ASN A 1 98 ? -2.408 0.722 -12.551 1.00 64.62 98 ASN A O 1
ATOM 768 N N . SER A 1 99 ? -4.385 -0.287 -12.176 1.00 66.56 99 SER A N 1
ATOM 769 C CA . SER A 1 99 ? -4.588 0.032 -10.759 1.00 66.56 99 SER A CA 1
ATOM 770 C C . SER A 1 99 ? -5.875 -0.644 -10.281 1.00 66.56 99 SER A C 1
ATOM 772 O O . SER A 1 99 ? -6.937 -0.385 -10.840 1.00 66.56 99 SER A O 1
ATOM 774 N N . ALA A 1 100 ? -5.800 -1.511 -9.268 1.00 75.31 100 ALA A N 1
ATOM 775 C CA . ALA A 1 100 ? -6.990 -2.038 -8.597 1.00 75.31 100 ALA A CA 1
ATOM 776 C C . ALA A 1 100 ? -7.286 -1.247 -7.321 1.00 75.31 100 ALA A C 1
ATOM 778 O O . ALA A 1 100 ? -6.390 -1.015 -6.508 1.00 75.31 100 ALA A O 1
ATOM 779 N N . TYR A 1 101 ? -8.544 -0.856 -7.141 1.00 79.00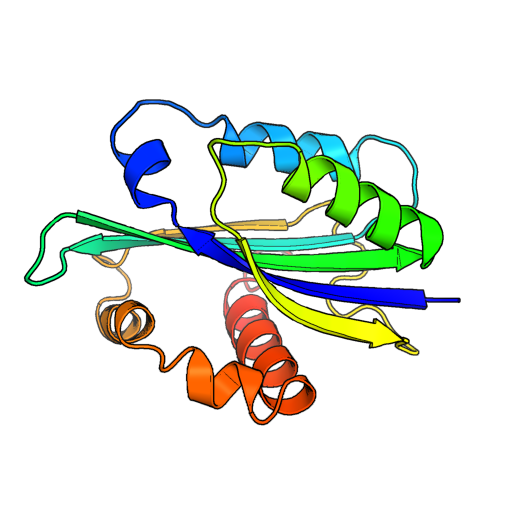 101 TYR A N 1
ATOM 780 C CA . TYR A 1 101 ? -9.006 -0.128 -5.966 1.00 79.00 101 TYR A CA 1
ATOM 781 C C . TYR A 1 101 ? -10.154 -0.877 -5.303 1.00 79.00 101 TYR A C 1
ATOM 783 O O . TYR A 1 101 ? -11.126 -1.219 -5.968 1.00 79.00 101 TYR A O 1
ATOM 791 N N . GLU A 1 102 ? -10.061 -1.055 -3.988 1.00 80.19 102 GLU A N 1
ATOM 792 C CA . GLU A 1 102 ? -11.123 -1.644 -3.181 1.00 80.19 102 GLU A CA 1
ATOM 793 C C . GLU A 1 102 ? -11.463 -0.776 -1.971 1.00 80.19 102 GLU A C 1
ATOM 795 O O . GLU A 1 102 ? -10.591 -0.360 -1.201 1.00 80.19 102 GLU A O 1
ATOM 800 N N . TYR A 1 103 ? -12.759 -0.548 -1.766 1.00 79.38 103 TYR A N 1
ATOM 801 C CA . TYR A 1 103 ? -13.272 0.078 -0.554 1.00 79.38 103 TYR A CA 1
ATOM 802 C C . TYR A 1 103 ? -13.917 -0.974 0.342 1.00 79.38 103 TYR A C 1
ATOM 804 O O . TYR A 1 103 ? -14.915 -1.599 -0.015 1.00 79.38 103 TYR A O 1
ATOM 812 N N . ILE A 1 104 ? -13.372 -1.148 1.541 1.00 79.50 104 ILE A N 1
ATOM 813 C CA . ILE A 1 104 ? -13.821 -2.169 2.481 1.00 79.50 104 ILE A CA 1
ATOM 814 C C . ILE A 1 104 ? -14.667 -1.506 3.566 1.00 79.50 104 ILE A C 1
ATOM 816 O O . ILE A 1 104 ? -14.157 -0.794 4.438 1.00 79.50 104 ILE A O 1
ATOM 820 N N . ASN A 1 105 ? -15.971 -1.788 3.534 1.00 76.12 105 ASN A N 1
ATOM 821 C CA . ASN A 1 105 ? -16.892 -1.390 4.591 1.00 76.12 105 ASN A CA 1
ATOM 822 C C . ASN A 1 105 ? -16.858 -2.407 5.747 1.00 76.12 105 ASN A C 1
ATOM 824 O O . ASN A 1 105 ? -17.207 -3.578 5.571 1.00 76.12 105 ASN A O 1
ATOM 828 N N . LEU A 1 106 ? -16.475 -1.957 6.944 1.00 77.44 106 LEU A N 1
ATOM 829 C CA . LEU A 1 106 ? -16.463 -2.804 8.138 1.00 77.44 106 LEU A CA 1
ATOM 830 C C . LEU A 1 106 ? -17.848 -3.209 8.638 1.00 77.44 106 LEU A C 1
ATOM 832 O O . LEU A 1 106 ? -17.937 -4.214 9.334 1.00 77.44 106 LEU A O 1
ATOM 836 N N . ASP A 1 107 ? -18.918 -2.517 8.249 1.00 77.00 107 ASP A N 1
ATOM 837 C CA . ASP A 1 107 ? -20.277 -2.980 8.551 1.00 77.00 107 ASP A CA 1
ATOM 838 C C . ASP A 1 107 ? -20.550 -4.345 7.895 1.00 77.00 107 ASP A C 1
ATOM 840 O O . ASP A 1 107 ? -21.267 -5.181 8.442 1.00 77.00 107 ASP A O 1
ATOM 844 N N . VAL A 1 108 ? -19.929 -4.594 6.735 1.00 79.06 108 VAL A N 1
ATOM 845 C CA . VAL A 1 108 ? -20.003 -5.870 6.007 1.00 79.06 108 VAL A CA 1
ATOM 846 C C . VAL A 1 108 ? -18.963 -6.865 6.533 1.00 79.06 108 VAL A C 1
ATOM 848 O O . VAL A 1 108 ? -19.224 -8.066 6.599 1.00 79.06 108 VAL A O 1
ATOM 851 N N . TYR A 1 109 ? -17.790 -6.374 6.943 1.00 80.31 109 TYR A N 1
ATOM 852 C CA . TYR A 1 109 ? -16.658 -7.193 7.386 1.00 80.31 109 TYR A CA 1
ATOM 853 C C . TYR A 1 109 ? -16.145 -6.801 8.782 1.00 80.31 109 TYR A C 1
ATOM 855 O O . TYR A 1 109 ? -14.985 -6.403 8.923 1.00 80.31 109 TYR A O 1
ATOM 863 N N . PRO A 1 110 ? -16.945 -6.964 9.851 1.00 77.38 110 PRO A N 1
ATOM 864 C CA . PRO A 1 110 ? -16.612 -6.431 11.177 1.00 77.38 110 PRO A CA 1
ATOM 865 C C . PRO A 1 110 ? -15.344 -7.049 11.781 1.00 77.38 110 PRO A C 1
ATOM 867 O O . PRO A 1 110 ? -14.607 -6.385 12.507 1.00 77.38 110 PRO A O 1
ATOM 870 N N . ALA A 1 111 ? -15.029 -8.299 11.424 1.00 81.31 111 ALA A N 1
ATOM 871 C CA . ALA A 1 111 ? -13.804 -8.979 11.849 1.00 81.31 111 ALA A CA 1
ATOM 872 C C . ALA A 1 111 ? -12.517 -8.265 11.390 1.00 81.31 111 ALA A C 1
ATOM 874 O O . ALA A 1 111 ? -11.464 -8.448 11.997 1.00 81.31 111 ALA A O 1
ATOM 875 N N . LEU A 1 112 ? -12.589 -7.434 10.344 1.00 80.88 112 LEU A N 1
ATOM 876 C CA . LEU A 1 112 ? -11.447 -6.666 9.854 1.00 80.88 112 LEU A CA 1
ATOM 877 C C . LEU A 1 112 ? -11.130 -5.441 10.719 1.00 80.88 112 LEU A C 1
ATOM 879 O O . LEU A 1 112 ? -10.085 -4.837 10.515 1.00 80.88 112 LEU A O 1
ATOM 883 N N . GLY A 1 113 ? -11.951 -5.099 11.719 1.00 78.12 113 GLY A N 1
ATOM 884 C CA . GLY A 1 113 ? -11.663 -3.988 12.636 1.00 78.12 113 GLY A CA 1
ATOM 885 C C . GLY A 1 113 ? -10.323 -4.122 13.372 1.00 78.12 113 GLY A C 1
ATOM 886 O O . GLY A 1 113 ? -9.665 -3.116 13.632 1.00 78.12 113 GLY A O 1
ATOM 887 N N . GLN A 1 114 ? -9.858 -5.356 13.608 1.00 81.69 114 GLN A N 1
ATOM 888 C CA . GLN A 1 114 ? -8.542 -5.638 14.199 1.00 81.69 114 GLN A CA 1
ATOM 889 C C . GLN A 1 114 ? -7.371 -5.136 13.342 1.00 81.69 114 GLN A C 1
ATOM 891 O O . GLN A 1 114 ? -6.256 -5.002 13.837 1.00 81.69 114 GLN A O 1
ATOM 896 N N . ILE A 1 115 ? -7.596 -4.816 12.063 1.00 82.38 115 ILE A N 1
ATOM 897 C CA . ILE A 1 115 ? -6.548 -4.271 11.199 1.00 82.38 115 ILE A CA 1
ATOM 898 C C . ILE A 1 115 ? -6.039 -2.910 11.691 1.00 82.38 115 ILE A C 1
ATOM 900 O O . ILE A 1 115 ? -4.877 -2.575 11.486 1.00 82.38 115 ILE A O 1
ATOM 904 N N . PHE A 1 116 ? -6.873 -2.153 12.412 1.00 80.31 116 PHE A N 1
ATOM 905 C CA . PHE A 1 116 ? -6.467 -0.896 13.046 1.00 80.31 116 PHE A CA 1
ATOM 906 C C . PHE A 1 116 ? -5.601 -1.089 14.296 1.00 80.31 116 PHE A C 1
ATOM 908 O O . PHE A 1 116 ? -5.105 -0.104 14.848 1.00 80.31 116 PHE A O 1
ATOM 915 N N . GLU A 1 117 ? -5.446 -2.332 14.747 1.00 81.06 117 GLU A N 1
ATOM 916 C CA . GLU A 1 117 ? -4.590 -2.745 15.859 1.00 81.06 117 GLU A CA 1
ATOM 917 C C . GLU A 1 117 ? -3.317 -3.450 15.359 1.00 81.06 117 GLU A C 1
ATOM 919 O O . GLU A 1 117 ? -2.551 -3.985 16.161 1.00 81.06 117 GLU A O 1
ATOM 924 N N . LEU A 1 118 ? -3.066 -3.451 14.038 1.00 79.38 118 LEU A N 1
ATOM 925 C CA . LEU A 1 118 ? -1.834 -3.989 13.465 1.00 79.38 118 LEU A CA 1
ATOM 926 C C . LEU A 1 118 ? -0.612 -3.368 14.144 1.00 79.38 118 LEU A C 1
ATOM 928 O O . LEU A 1 118 ? -0.421 -2.151 14.158 1.00 79.38 118 LEU A O 1
ATOM 932 N N . ASN A 1 119 ? 0.258 -4.233 14.659 1.00 84.00 119 ASN A N 1
ATOM 933 C CA . ASN A 1 119 ? 1.537 -3.816 15.201 1.00 84.00 119 ASN A CA 1
ATOM 934 C C . ASN A 1 119 ? 2.495 -3.485 14.044 1.00 84.00 119 ASN A C 1
ATOM 936 O O . ASN A 1 119 ? 3.143 -4.373 13.484 1.00 84.00 119 ASN A O 1
ATOM 940 N N . LEU A 1 120 ? 2.559 -2.202 13.683 1.00 83.38 120 LEU A N 1
ATOM 941 C CA . LEU A 1 120 ? 3.412 -1.696 12.604 1.00 83.38 120 LEU A CA 1
ATOM 942 C C . LEU A 1 120 ? 4.895 -2.008 12.839 1.00 83.38 120 LEU A C 1
ATOM 944 O O . LEU A 1 120 ? 5.593 -2.390 11.902 1.00 83.38 120 LEU A O 1
ATOM 948 N N . GLU A 1 121 ? 5.359 -1.940 14.088 1.00 85.75 121 GLU A N 1
ATOM 949 C CA . GLU A 1 121 ? 6.739 -2.287 14.446 1.00 85.75 121 GLU A CA 1
ATOM 950 C C . GLU A 1 121 ? 7.042 -3.757 14.147 1.00 85.75 121 GLU A C 1
ATOM 952 O O . GLU A 1 121 ? 8.099 -4.082 13.612 1.00 85.75 121 GLU A O 1
ATOM 957 N N . ALA A 1 122 ? 6.093 -4.662 14.402 1.00 86.06 122 ALA A N 1
ATOM 958 C CA . ALA A 1 122 ? 6.259 -6.075 14.067 1.00 86.06 122 ALA A CA 1
ATOM 959 C C . ALA A 1 122 ? 6.345 -6.310 12.547 1.00 86.06 122 ALA A C 1
ATOM 961 O O . ALA A 1 122 ? 7.132 -7.151 12.101 1.00 86.06 122 ALA A O 1
ATOM 962 N N . LEU A 1 123 ? 5.575 -5.558 11.749 1.00 87.25 123 LEU A N 1
ATOM 963 C CA . LEU A 1 123 ? 5.650 -5.612 10.283 1.00 87.25 123 LEU A CA 1
ATOM 964 C C . LEU A 1 123 ? 7.003 -5.100 9.774 1.00 87.25 123 LEU A C 1
ATOM 966 O O . LEU A 1 123 ? 7.587 -5.717 8.883 1.00 87.25 123 LEU A O 1
ATOM 970 N N . LYS A 1 124 ? 7.522 -4.022 10.370 1.00 87.69 124 LYS A N 1
ATOM 971 C CA . LYS A 1 124 ? 8.827 -3.435 10.031 1.00 87.69 124 LYS A CA 1
ATOM 972 C C . LYS A 1 124 ? 10.017 -4.249 10.544 1.00 87.69 124 LYS A C 1
ATOM 974 O O . LYS A 1 124 ? 11.082 -4.197 9.941 1.00 87.69 124 LYS A O 1
ATOM 979 N N . LEU A 1 125 ? 9.858 -5.037 11.610 1.00 91.19 125 LEU A N 1
ATOM 980 C CA . LEU A 1 125 ? 10.915 -5.918 12.122 1.00 91.19 125 LEU A CA 1
ATOM 981 C C . LEU A 1 125 ? 11.218 -7.071 11.153 1.00 91.19 125 LEU A C 1
ATOM 983 O O . LEU A 1 125 ? 12.360 -7.512 11.047 1.00 91.19 125 LEU A O 1
ATOM 987 N N . ASN A 1 126 ? 10.203 -7.542 10.419 1.00 90.94 126 ASN A N 1
ATOM 988 C CA . ASN A 1 126 ? 10.351 -8.531 9.350 1.00 90.94 126 ASN A CA 1
ATOM 989 C C . ASN A 1 126 ? 9.693 -8.034 8.048 1.00 90.94 126 ASN A C 1
ATOM 991 O O . ASN A 1 126 ? 8.665 -8.584 7.636 1.00 90.94 126 ASN A O 1
ATOM 995 N N . PRO A 1 127 ? 10.298 -7.046 7.356 1.00 88.56 127 PRO A N 1
ATOM 996 C CA . PRO A 1 127 ? 9.688 -6.334 6.228 1.00 88.56 127 PRO A CA 1
ATOM 997 C C . PRO A 1 127 ? 9.141 -7.248 5.127 1.00 88.56 127 PRO A C 1
ATOM 999 O O . PRO A 1 127 ? 8.013 -7.089 4.666 1.00 88.56 127 PRO A O 1
ATOM 1002 N N . GLY A 1 128 ? 9.913 -8.268 4.734 1.00 89.31 128 GLY A N 1
ATOM 1003 C CA . GLY A 1 128 ? 9.504 -9.209 3.688 1.00 89.31 128 GLY A CA 1
ATOM 1004 C C . GLY A 1 128 ? 8.335 -10.115 4.095 1.00 89.31 128 GLY A C 1
ATOM 1005 O O . GLY A 1 128 ? 7.541 -10.511 3.243 1.00 89.31 128 GLY A O 1
ATOM 1006 N N . LEU A 1 129 ? 8.199 -10.442 5.386 1.00 89.75 129 LEU A N 1
ATOM 1007 C CA . LEU A 1 129 ? 7.036 -11.172 5.896 1.00 89.75 129 LEU A CA 1
ATOM 1008 C C . LEU A 1 129 ? 5.823 -10.242 6.000 1.00 89.75 129 LEU A C 1
ATOM 1010 O O . LEU A 1 129 ? 4.742 -10.620 5.553 1.00 89.75 129 LEU A O 1
ATOM 1014 N N . GLY A 1 130 ? 6.011 -9.024 6.517 1.00 91.31 130 GLY A N 1
ATOM 1015 C CA . GLY A 1 130 ? 4.962 -8.008 6.589 1.00 91.31 130 GLY A CA 1
ATOM 1016 C C . GLY A 1 130 ? 4.360 -7.707 5.216 1.00 91.31 130 GLY A C 1
ATOM 1017 O O . GLY A 1 130 ? 3.144 -7.776 5.046 1.00 91.31 130 GLY A O 1
ATOM 1018 N N . ALA A 1 131 ? 5.208 -7.511 4.203 1.00 93.31 131 ALA A N 1
ATOM 1019 C CA . ALA A 1 131 ? 4.785 -7.338 2.816 1.00 93.31 131 ALA A CA 1
ATOM 1020 C C . ALA A 1 131 ? 3.939 -8.514 2.307 1.00 93.31 131 ALA A C 1
ATOM 1022 O O . ALA A 1 131 ? 2.865 -8.308 1.744 1.00 93.31 131 ALA A O 1
ATOM 1023 N N . LYS A 1 132 ? 4.375 -9.760 2.544 1.00 92.44 132 LYS A N 1
ATOM 1024 C CA . LYS A 1 132 ? 3.628 -10.963 2.132 1.00 92.44 132 LYS A CA 1
ATOM 1025 C C . LYS A 1 132 ? 2.257 -11.053 2.795 1.00 92.44 132 LYS A C 1
ATOM 1027 O O . LYS A 1 132 ? 1.298 -11.443 2.130 1.00 92.44 132 LYS A O 1
ATOM 1032 N N . VAL A 1 133 ? 2.156 -10.705 4.079 1.00 91.81 133 VAL A N 1
ATOM 1033 C CA . VAL A 1 133 ? 0.883 -10.686 4.816 1.00 91.81 133 VAL A CA 1
ATOM 1034 C C . VAL A 1 133 ? -0.070 -9.660 4.204 1.00 91.81 133 VAL A C 1
ATOM 1036 O O . VAL A 1 133 ? -1.206 -10.010 3.888 1.00 91.81 133 VAL A O 1
ATOM 1039 N N . LEU A 1 134 ? 0.400 -8.434 3.962 1.00 92.38 134 LEU A N 1
ATOM 1040 C CA . LEU A 1 134 ? -0.408 -7.357 3.382 1.00 92.38 134 LEU A CA 1
ATOM 1041 C C . LEU A 1 134 ? -0.828 -7.656 1.935 1.00 92.38 134 LEU A C 1
ATOM 1043 O O . LEU A 1 134 ? -1.997 -7.507 1.592 1.00 92.38 134 LEU A O 1
ATOM 1047 N N . ILE A 1 135 ? 0.075 -8.176 1.101 1.00 93.38 135 ILE A N 1
ATOM 1048 C CA . ILE A 1 135 ? -0.261 -8.624 -0.261 1.00 93.38 135 ILE A CA 1
ATOM 1049 C C . ILE A 1 135 ? -1.307 -9.744 -0.222 1.00 93.38 135 ILE A C 1
ATOM 1051 O O . ILE A 1 135 ? -2.270 -9.722 -0.986 1.00 93.38 135 ILE A O 1
ATOM 1055 N N . SER A 1 136 ? -1.145 -10.727 0.670 1.00 91.56 136 SER A N 1
ATOM 1056 C CA . SER A 1 136 ? -2.103 -11.834 0.808 1.00 91.56 136 SER A CA 1
ATOM 1057 C C . SER A 1 136 ? -3.469 -11.350 1.284 1.00 91.56 136 SER A C 1
ATOM 1059 O O . SER A 1 136 ? -4.487 -11.898 0.871 1.00 91.56 136 SER A O 1
ATOM 1061 N N . PHE A 1 137 ? -3.497 -10.328 2.142 1.00 89.88 137 PHE A N 1
ATOM 1062 C CA . PHE A 1 137 ? -4.720 -9.647 2.544 1.00 89.88 137 PHE A CA 1
ATOM 1063 C C . PHE A 1 137 ? -5.406 -8.995 1.338 1.00 89.88 137 PHE A C 1
ATOM 1065 O O . PHE A 1 137 ? -6.557 -9.322 1.066 1.00 89.88 137 PHE A O 1
ATOM 1072 N N . LEU A 1 138 ? -4.690 -8.169 0.570 1.00 89.81 138 LEU A N 1
ATOM 1073 C CA . LEU A 1 138 ? -5.226 -7.483 -0.612 1.00 89.81 138 LEU A CA 1
ATOM 1074 C C . LEU A 1 138 ? -5.789 -8.457 -1.655 1.00 89.81 138 LEU A C 1
ATOM 1076 O O . LEU A 1 138 ? -6.908 -8.282 -2.131 1.00 89.81 138 LEU A O 1
ATOM 1080 N N . LYS A 1 139 ? -5.076 -9.554 -1.937 1.00 89.50 139 LYS A N 1
ATOM 1081 C CA . LYS A 1 139 ? -5.530 -10.577 -2.894 1.00 89.50 139 LYS A CA 1
ATOM 1082 C C . LYS A 1 139 ? -6.877 -11.214 -2.537 1.00 89.50 139 LYS A C 1
ATOM 1084 O O . LYS A 1 139 ? -7.531 -11.749 -3.426 1.00 89.50 139 LYS A O 1
ATOM 1089 N N . LYS A 1 140 ? -7.324 -11.170 -1.274 1.00 87.19 140 LYS A N 1
ATOM 1090 C CA . LYS A 1 140 ? -8.655 -11.681 -0.896 1.00 87.19 140 LYS A CA 1
ATOM 1091 C C . LYS A 1 140 ? -9.801 -10.847 -1.469 1.00 87.19 140 LYS A C 1
ATOM 1093 O O . LYS A 1 140 ? -10.898 -11.388 -1.593 1.00 87.19 140 LYS A O 1
ATOM 1098 N N . PHE A 1 141 ? -9.544 -9.586 -1.809 1.00 81.00 141 PHE A N 1
ATOM 1099 C CA . PHE A 1 141 ? -10.540 -8.653 -2.334 1.00 81.00 141 PHE A CA 1
ATOM 1100 C C . PHE A 1 141 ? -10.565 -8.602 -3.863 1.00 81.00 141 PHE A C 1
ATOM 1102 O O . PHE A 1 141 ? -11.516 -8.096 -4.427 1.00 81.00 141 PHE A O 1
ATOM 1109 N N . LEU A 1 142 ? -9.616 -9.246 -4.548 1.00 75.31 142 LEU A N 1
ATOM 1110 C CA . LEU A 1 142 ? -9.625 -9.383 -6.012 1.00 75.31 142 LEU A CA 1
ATOM 1111 C C . LEU A 1 142 ? -10.733 -10.310 -6.557 1.00 75.31 142 LEU A C 1
ATOM 1113 O O . LEU A 1 142 ? -10.715 -10.662 -7.733 1.00 75.31 142 LEU A O 1
ATOM 1117 N N . LYS A 1 143 ? -11.680 -10.760 -5.723 1.00 57.75 143 LYS A N 1
ATOM 1118 C CA . LYS A 1 143 ? -12.640 -11.818 -6.075 1.00 57.75 143 LYS A CA 1
ATOM 1119 C C . LYS A 1 143 ? -13.697 -11.435 -7.119 1.00 57.75 143 LYS A C 1
ATOM 1121 O O . LYS A 1 143 ? -14.412 -12.337 -7.543 1.00 57.75 143 LYS A O 1
ATOM 1126 N N . ASP A 1 144 ? -13.733 -10.190 -7.591 1.00 46.06 144 ASP A N 1
ATOM 1127 C CA . ASP A 1 144 ? -14.696 -9.739 -8.604 1.00 46.06 144 ASP A CA 1
ATOM 1128 C C . ASP A 1 144 ? -14.062 -9.273 -9.935 1.00 46.06 144 ASP A C 1
ATOM 1130 O O . ASP A 1 144 ? -14.784 -8.839 -10.825 1.00 46.06 144 ASP A O 1
ATOM 1134 N N . ALA A 1 145 ? -12.740 -9.403 -10.129 1.00 39.38 145 ALA A N 1
ATOM 1135 C CA . ALA A 1 145 ? -12.068 -8.932 -11.355 1.00 39.38 145 ALA A CA 1
ATOM 1136 C C . ALA A 1 145 ? -12.062 -9.939 -12.533 1.00 39.38 145 ALA A C 1
ATOM 1138 O O . ALA A 1 145 ? -11.668 -9.572 -13.636 1.00 39.38 145 ALA A O 1
ATOM 1139 N N . ASP A 1 146 ? -12.520 -11.180 -12.315 1.00 35.12 146 ASP A N 1
ATOM 1140 C CA . ASP A 1 146 ? -12.559 -12.270 -13.312 1.00 35.12 146 ASP A CA 1
ATOM 1141 C C . ASP A 1 146 ? -14.004 -12.705 -13.683 1.00 35.12 146 ASP A C 1
ATOM 1143 O O . ASP A 1 146 ? -14.267 -13.889 -13.925 1.00 35.12 146 ASP A O 1
ATOM 1147 N N . ARG A 1 147 ? -14.977 -11.780 -13.715 1.00 32.22 147 ARG A N 1
ATOM 1148 C CA . ARG A 1 147 ? -16.325 -12.038 -14.265 1.00 32.22 147 ARG A CA 1
ATOM 1149 C C . ARG A 1 147 ? -16.734 -11.046 -15.340 1.00 32.22 147 ARG A C 1
ATOM 1151 O O . ARG A 1 147 ? -16.646 -9.830 -15.079 1.00 32.22 147 ARG A O 1
#

Radius of gyration: 14.7 Å; Cα contacts (8 Å, |Δi|>4): 240; chains: 1; bounding box: 35×29×40 Å